Protein AF-A0A7W0V2D1-F1 (afdb_monomer_lite)

Structure (mmCIF, N/CA/C/O backbone):
data_AF-A0A7W0V2D1-F1
#
_entry.id   AF-A0A7W0V2D1-F1
#
loop_
_atom_site.group_PDB
_atom_site.id
_atom_site.type_symbol
_atom_site.label_atom_id
_atom_site.label_alt_id
_atom_site.label_comp_id
_atom_site.label_asym_id
_atom_site.label_entity_id
_atom_site.label_seq_id
_atom_site.pdbx_PDB_ins_code
_atom_site.Cartn_x
_atom_site.Cartn_y
_atom_site.Cartn_z
_atom_site.occupancy
_atom_site.B_iso_or_equiv
_atom_site.auth_seq_id
_atom_site.auth_comp_id
_atom_site.auth_asym_id
_atom_site.auth_atom_id
_atom_site.pdbx_PDB_model_num
ATOM 1 N N . MET A 1 1 ? 7.895 -2.015 14.463 1.00 85.75 1 MET A N 1
ATOM 2 C CA . MET A 1 1 ? 7.965 -1.150 13.275 1.00 85.75 1 MET A CA 1
ATOM 3 C C . MET A 1 1 ? 8.234 -2.005 12.049 1.00 85.75 1 MET A C 1
ATOM 5 O O . MET A 1 1 ? 8.998 -2.963 12.126 1.00 85.75 1 MET A O 1
ATOM 9 N N . LYS A 1 2 ? 7.554 -1.723 10.942 1.00 95.44 2 LYS A N 1
ATOM 10 C CA . LYS A 1 2 ? 7.791 -2.367 9.646 1.00 95.44 2 LYS A CA 1
ATOM 11 C C . LYS A 1 2 ? 7.934 -1.301 8.568 1.00 95.44 2 LYS A C 1
ATOM 13 O O . LYS A 1 2 ? 7.299 -0.250 8.634 1.00 95.44 2 LYS A O 1
ATOM 18 N N . THR A 1 3 ? 8.744 -1.592 7.563 1.00 98.19 3 THR A N 1
ATOM 19 C CA . THR A 1 3 ? 8.983 -0.705 6.426 1.00 98.19 3 THR A CA 1
ATOM 20 C C . THR A 1 3 ? 8.433 -1.346 5.168 1.00 98.19 3 THR A C 1
ATOM 22 O O . THR A 1 3 ? 8.716 -2.503 4.867 1.00 98.19 3 THR A O 1
ATOM 25 N N . TYR A 1 4 ? 7.652 -0.589 4.413 1.00 98.50 4 TYR A N 1
ATOM 26 C CA . TYR A 1 4 ? 7.252 -0.954 3.067 1.00 98.50 4 TYR A CA 1
ATOM 27 C C . TYR A 1 4 ? 8.291 -0.439 2.085 1.00 98.50 4 TYR A C 1
ATOM 29 O O . TYR A 1 4 ? 8.619 0.750 2.094 1.00 98.50 4 TYR A O 1
ATOM 37 N N . VAL A 1 5 ? 8.767 -1.324 1.219 1.00 98.44 5 VAL A N 1
ATOM 38 C CA . VAL A 1 5 ? 9.749 -1.000 0.185 1.00 98.44 5 VAL A CA 1
ATOM 39 C C . VAL A 1 5 ? 9.146 -1.314 -1.165 1.00 98.44 5 VAL A C 1
ATOM 41 O O . VAL A 1 5 ? 8.729 -2.448 -1.408 1.00 98.44 5 VAL A O 1
ATOM 44 N N . GLY A 1 6 ? 9.095 -0.319 -2.046 1.00 98.31 6 GLY A N 1
ATOM 45 C CA . GLY A 1 6 ? 8.638 -0.491 -3.416 1.00 98.31 6 GLY A CA 1
ATOM 46 C C . GLY A 1 6 ? 9.731 -0.173 -4.417 1.00 98.31 6 GLY A C 1
ATOM 47 O O . GLY A 1 6 ? 10.396 0.854 -4.312 1.00 98.31 6 GLY A O 1
ATOM 48 N N . LYS A 1 7 ? 9.890 -1.044 -5.415 1.00 98.06 7 LYS A N 1
ATOM 49 C CA . LYS A 1 7 ? 10.855 -0.870 -6.501 1.00 98.06 7 LYS A CA 1
ATOM 50 C C . LYS A 1 7 ? 10.264 -1.299 -7.839 1.00 98.06 7 LYS A C 1
ATOM 52 O O . LYS A 1 7 ? 9.631 -2.352 -7.936 1.00 98.06 7 LYS A O 1
ATOM 57 N N . ILE A 1 8 ? 10.503 -0.489 -8.867 1.00 96.88 8 ILE A N 1
ATOM 58 C CA . ILE A 1 8 ? 10.353 -0.897 -10.265 1.00 96.88 8 ILE A CA 1
ATOM 59 C C . ILE A 1 8 ? 11.661 -1.580 -10.676 1.00 96.88 8 ILE A C 1
ATOM 61 O O . ILE A 1 8 ? 12.722 -0.956 -10.683 1.00 96.88 8 ILE A O 1
ATOM 65 N N . CYS A 1 9 ? 11.602 -2.881 -10.936 1.00 93.69 9 CYS A N 1
ATOM 66 C CA . CYS A 1 9 ? 12.750 -3.683 -11.348 1.00 93.69 9 CYS A CA 1
ATOM 67 C C . CYS A 1 9 ? 13.154 -3.390 -12.806 1.00 93.69 9 CYS A C 1
ATOM 69 O O . CYS A 1 9 ? 12.395 -2.795 -13.568 1.00 93.69 9 CYS A O 1
ATOM 71 N N . GLU A 1 10 ? 14.354 -3.822 -13.209 1.00 91.88 10 GLU A N 1
ATOM 72 C CA . GLU A 1 10 ? 14.866 -3.630 -14.581 1.00 91.88 10 GLU A CA 1
ATOM 73 C C . GLU A 1 10 ? 13.990 -4.305 -15.650 1.00 91.88 10 GLU A C 1
ATOM 75 O O . GLU A 1 10 ? 13.919 -3.839 -16.783 1.00 91.88 10 GLU A O 1
ATOM 80 N N . ASP A 1 11 ? 13.278 -5.370 -15.271 1.00 93.06 11 ASP A N 1
ATOM 81 C CA . ASP A 1 11 ? 12.277 -6.064 -16.091 1.00 93.06 11 ASP A CA 1
ATOM 82 C C . ASP A 1 11 ? 10.940 -5.296 -16.206 1.00 93.06 11 ASP A C 1
ATOM 84 O O . ASP A 1 11 ? 10.001 -5.773 -16.843 1.00 93.06 11 ASP A O 1
ATOM 88 N N . GLY A 1 12 ? 10.835 -4.114 -15.587 1.00 91.38 12 GLY A N 1
ATOM 89 C CA . GLY A 1 12 ? 9.620 -3.303 -15.516 1.00 91.38 12 GLY A CA 1
ATOM 90 C C . GLY A 1 12 ? 8.605 -3.781 -14.473 1.00 91.38 12 GLY A C 1
ATOM 91 O O . GLY A 1 12 ? 7.530 -3.190 -14.358 1.00 91.38 12 GLY A O 1
ATOM 92 N N . ALA A 1 13 ? 8.909 -4.830 -13.702 1.00 93.88 13 ALA A N 1
ATOM 93 C CA . ALA A 1 13 ? 7.997 -5.352 -12.696 1.00 93.88 13 ALA A CA 1
ATOM 94 C C . ALA A 1 13 ? 7.962 -4.461 -11.448 1.00 93.88 13 ALA A C 1
ATOM 96 O O . ALA A 1 13 ? 8.991 -4.093 -10.881 1.00 93.88 13 ALA A O 1
ATOM 97 N N . TYR A 1 14 ? 6.753 -4.182 -10.970 1.00 97.44 14 TYR A N 1
ATOM 98 C CA . TYR A 1 14 ? 6.518 -3.497 -9.705 1.00 97.44 14 TYR A CA 1
ATOM 99 C C . TYR A 1 14 ? 6.556 -4.509 -8.560 1.00 97.44 14 TYR A C 1
ATOM 101 O O . TYR A 1 14 ? 5.731 -5.425 -8.508 1.00 97.44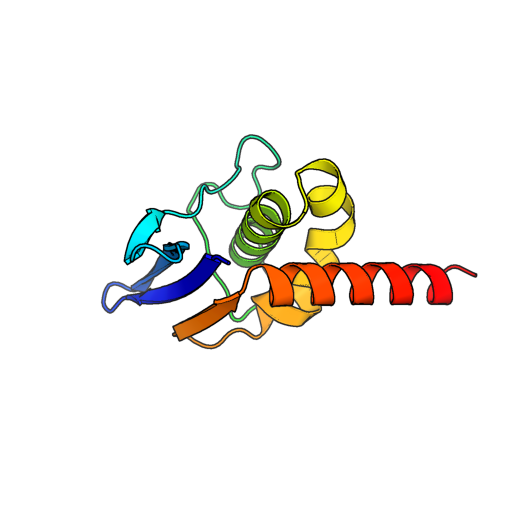 14 TYR A O 1
ATOM 109 N N . ARG A 1 15 ? 7.489 -4.343 -7.620 1.00 97.56 15 ARG A N 1
ATOM 110 C CA . ARG A 1 15 ? 7.601 -5.200 -6.433 1.00 97.56 15 ARG A CA 1
ATOM 111 C C . ARG A 1 15 ? 7.453 -4.374 -5.172 1.00 97.56 15 ARG A C 1
ATOM 113 O O . ARG A 1 15 ? 8.045 -3.304 -5.072 1.00 97.56 15 ARG A O 1
ATOM 120 N N . VAL A 1 16 ? 6.669 -4.891 -4.229 1.00 98.38 16 VAL A N 1
ATOM 121 C CA . VAL A 1 16 ? 6.492 -4.287 -2.908 1.00 98.38 16 VAL A CA 1
ATOM 122 C C . VAL A 1 16 ? 6.679 -5.356 -1.847 1.00 98.38 16 VAL A C 1
ATOM 124 O O . VAL A 1 16 ? 6.029 -6.404 -1.891 1.00 98.38 16 VAL A O 1
ATOM 127 N N . VAL A 1 17 ? 7.575 -5.087 -0.907 1.00 98.44 17 VAL A N 1
ATOM 128 C CA . VAL A 1 17 ? 7.876 -5.966 0.221 1.00 98.44 17 VAL A CA 1
ATOM 129 C C . VAL A 1 17 ? 7.685 -5.230 1.539 1.00 98.44 17 VAL A C 1
ATOM 131 O O . VAL A 1 17 ? 7.687 -4.001 1.591 1.00 98.44 17 VAL A O 1
ATOM 134 N N . ILE A 1 18 ? 7.496 -6.012 2.590 1.00 98.44 18 ILE A N 1
ATOM 135 C CA . ILE A 1 18 ? 7.472 -5.592 3.981 1.00 98.44 18 ILE A CA 1
ATOM 136 C C . ILE A 1 18 ? 8.762 -6.107 4.609 1.00 98.44 18 ILE A C 1
ATOM 138 O O . ILE A 1 18 ? 9.020 -7.314 4.577 1.00 98.44 18 ILE A O 1
ATOM 142 N N . GLU A 1 19 ? 9.537 -5.197 5.180 1.00 97.94 19 GLU A N 1
ATOM 143 C CA . GLU A 1 19 ? 10.713 -5.488 5.992 1.00 97.94 19 GLU A CA 1
ATOM 144 C C . GLU A 1 19 ? 10.365 -5.258 7.466 1.00 97.94 19 GLU A C 1
ATOM 146 O O . GLU A 1 19 ? 9.904 -4.176 7.839 1.00 97.94 19 GLU A O 1
ATOM 151 N N . ASP A 1 20 ? 10.539 -6.278 8.307 1.00 95.12 20 ASP A N 1
ATOM 152 C CA . ASP A 1 20 ? 10.333 -6.157 9.753 1.00 95.12 20 ASP A CA 1
ATOM 153 C C . ASP A 1 20 ? 11.620 -5.753 10.500 1.00 95.12 20 ASP A C 1
ATOM 155 O O . ASP A 1 20 ? 12.727 -5.786 9.964 1.00 95.12 20 ASP A O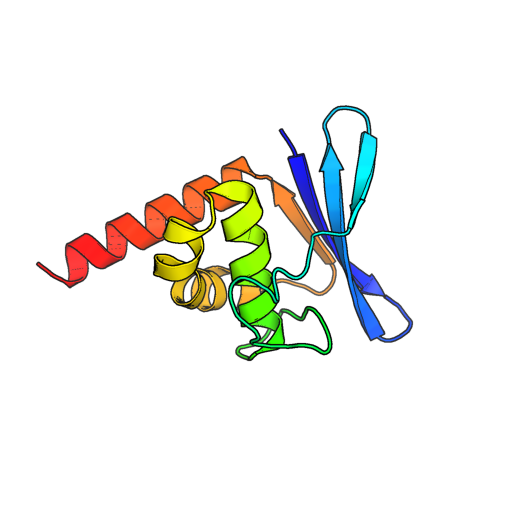 1
ATOM 159 N N . GLU A 1 21 ? 11.490 -5.403 11.783 1.00 91.06 21 GLU A N 1
ATOM 160 C CA . GLU A 1 21 ? 12.620 -5.066 12.671 1.00 91.06 21 GLU A CA 1
ATOM 161 C C . GLU A 1 21 ? 13.680 -6.168 12.818 1.00 91.06 21 GLU A C 1
ATOM 163 O O . GLU A 1 21 ? 14.788 -5.899 13.282 1.00 91.06 21 GLU A O 1
ATOM 168 N N . ARG A 1 22 ? 13.352 -7.415 12.472 1.00 92.19 22 ARG A N 1
ATOM 169 C CA . ARG A 1 22 ? 14.267 -8.561 12.544 1.00 92.19 22 ARG A CA 1
ATOM 170 C C . ARG A 1 22 ? 14.991 -8.796 11.216 1.00 92.19 22 ARG A C 1
ATOM 172 O O . ARG A 1 22 ? 15.803 -9.716 11.141 1.00 92.19 22 ARG A O 1
ATOM 179 N N . GLY A 1 23 ? 14.716 -7.981 10.196 1.00 90.75 23 GLY A N 1
ATOM 180 C CA . GLY A 1 23 ? 15.251 -8.126 8.846 1.00 90.75 23 GLY A CA 1
ATOM 181 C C . GLY A 1 23 ? 14.536 -9.187 8.009 1.00 90.75 23 GLY A C 1
ATOM 182 O O . GLY A 1 23 ? 15.045 -9.573 6.957 1.00 90.75 23 GLY A O 1
ATOM 183 N N . SER A 1 24 ? 13.376 -9.686 8.448 1.00 95.62 24 SER A N 1
ATOM 184 C CA . SER A 1 24 ? 12.566 -10.591 7.632 1.00 95.62 24 SER A CA 1
ATOM 185 C C . SER A 1 24 ? 11.897 -9.800 6.516 1.00 95.62 24 SER A C 1
ATOM 187 O O . SER A 1 24 ? 11.266 -8.773 6.766 1.00 95.62 24 SER A O 1
ATOM 189 N N . VAL A 1 25 ? 11.990 -10.316 5.291 1.00 97.62 25 VAL A N 1
ATOM 190 C CA . VAL A 1 25 ? 11.389 -9.704 4.103 1.00 97.62 25 VAL A CA 1
ATOM 191 C C . VAL A 1 25 ? 10.274 -10.600 3.583 1.00 97.62 25 VAL A C 1
ATOM 193 O O . VAL A 1 25 ? 10.475 -11.794 3.361 1.00 97.62 25 VAL A O 1
ATOM 196 N N . SER A 1 26 ? 9.093 -10.028 3.367 1.00 97.81 26 SER A N 1
ATOM 197 C CA . SER A 1 26 ? 7.939 -10.744 2.814 1.00 97.81 26 SER A CA 1
ATOM 198 C C . SER A 1 26 ? 7.192 -9.887 1.789 1.00 97.81 26 SER A C 1
ATOM 200 O O . SER A 1 26 ? 7.227 -8.663 1.881 1.00 97.81 26 SER A O 1
ATOM 202 N N . PRO A 1 27 ? 6.536 -10.475 0.775 1.00 98.00 27 PRO A N 1
ATOM 203 C CA . PRO A 1 27 ? 5.764 -9.696 -0.187 1.00 98.00 27 PRO A CA 1
ATOM 204 C C . PRO A 1 27 ? 4.529 -9.072 0.475 1.00 98.00 27 PRO A C 1
ATOM 206 O O . PRO A 1 27 ? 3.824 -9.745 1.226 1.00 98.00 27 PRO A O 1
ATOM 209 N N . LEU A 1 28 ? 4.220 -7.815 0.139 1.00 98.12 28 LEU A N 1
ATOM 210 C CA . LEU A 1 28 ? 2.955 -7.194 0.540 1.00 98.12 28 LEU A CA 1
ATOM 211 C C . LEU A 1 28 ? 1.791 -7.914 -0.174 1.00 98.12 28 LEU A C 1
ATOM 213 O O . LEU A 1 28 ? 1.768 -7.938 -1.411 1.00 98.12 28 LEU A O 1
ATOM 217 N N . PRO A 1 29 ? 0.808 -8.487 0.545 1.00 97.56 29 PRO A N 1
ATOM 218 C CA . PRO A 1 29 ? -0.327 -9.145 -0.094 1.00 97.56 29 PRO A CA 1
ATOM 219 C C . PRO A 1 29 ? -1.150 -8.160 -0.931 1.00 97.56 29 PRO A C 1
ATOM 221 O O . PRO A 1 29 ? -1.477 -7.071 -0.471 1.00 97.56 29 PRO A O 1
ATOM 224 N N . LEU A 1 30 ? -1.563 -8.560 -2.140 1.00 96.06 30 LEU A N 1
ATOM 225 C CA . LEU A 1 30 ? -2.349 -7.697 -3.038 1.00 96.06 30 LEU A CA 1
ATOM 226 C C . LEU A 1 30 ? -3.706 -7.275 -2.461 1.00 96.06 30 LEU A C 1
ATOM 228 O O . LEU A 1 30 ? -4.256 -6.265 -2.890 1.00 96.06 30 LEU A O 1
ATOM 232 N N . ARG A 1 31 ? -4.258 -8.055 -1.525 1.00 97.06 31 ARG A N 1
ATOM 233 C CA . ARG A 1 31 ? -5.602 -7.876 -0.955 1.00 97.06 31 ARG A CA 1
ATOM 234 C C . ARG A 1 31 ? -6.731 -7.827 -1.999 1.00 97.06 31 ARG A C 1
ATOM 236 O O . ARG A 1 31 ? -7.661 -7.025 -1.898 1.00 97.06 31 ARG A O 1
ATOM 243 N N . LEU A 1 32 ? -6.660 -8.696 -3.017 1.00 95.88 32 LEU A N 1
ATOM 244 C CA . LEU A 1 32 ? -7.727 -8.849 -4.024 1.00 95.88 32 LEU A CA 1
ATOM 245 C C . LEU A 1 32 ? -9.051 -9.343 -3.414 1.00 95.88 32 LEU A C 1
ATOM 247 O O . LEU A 1 32 ? -10.106 -9.114 -4.002 1.00 95.88 32 LEU A O 1
ATOM 251 N N . ASP A 1 33 ? -8.990 -9.979 -2.242 1.00 96.31 33 ASP A N 1
ATOM 252 C CA . ASP A 1 33 ? -10.134 -10.369 -1.414 1.00 96.31 33 ASP A CA 1
ATOM 253 C C . ASP A 1 33 ? -10.914 -9.162 -0.864 1.00 96.31 33 ASP A C 1
ATOM 255 O O . ASP A 1 33 ? -12.132 -9.243 -0.729 1.00 96.31 33 ASP A O 1
ATOM 259 N N . LEU A 1 34 ? -10.243 -8.030 -0.604 1.00 94.56 34 LEU A N 1
ATOM 260 C CA . LEU A 1 34 ? -10.902 -6.798 -0.152 1.00 94.56 34 LEU A CA 1
ATOM 261 C C . LEU A 1 34 ? -11.518 -6.021 -1.303 1.00 94.56 34 LEU A C 1
ATOM 263 O O . LEU A 1 34 ? -12.662 -5.575 -1.240 1.00 94.56 34 LEU A O 1
ATOM 267 N N . ALA A 1 35 ? -10.730 -5.809 -2.353 1.00 92.94 35 ALA A N 1
ATOM 268 C CA . ALA A 1 35 ? -11.221 -5.239 -3.588 1.00 92.94 35 ALA A CA 1
ATOM 269 C C . ALA A 1 35 ? -10.306 -5.627 -4.741 1.00 92.94 35 ALA A C 1
ATOM 271 O O . ALA A 1 35 ? -9.094 -5.408 -4.705 1.00 92.94 35 ALA A O 1
ATOM 272 N N . ASN A 1 36 ? -10.918 -6.113 -5.814 1.00 93.69 36 ASN A N 1
ATOM 273 C CA . ASN A 1 36 ? -10.226 -6.389 -7.058 1.00 93.69 36 ASN A CA 1
ATOM 274 C C . ASN A 1 36 ? -10.179 -5.115 -7.915 1.00 93.69 36 ASN A C 1
ATOM 276 O O . ASN A 1 36 ? -11.128 -4.805 -8.637 1.00 93.69 36 ASN A O 1
ATOM 280 N N . LYS A 1 37 ? -9.107 -4.325 -7.775 1.00 92.38 37 LYS A N 1
ATOM 281 C CA . LYS A 1 37 ? -8.845 -3.146 -8.620 1.00 92.38 37 LYS A CA 1
ATOM 282 C C . LYS A 1 37 ? -7.874 -3.478 -9.742 1.00 92.38 37 LYS A C 1
ATOM 284 O O . LYS A 1 37 ? -8.075 -3.026 -10.864 1.00 92.38 37 LYS A O 1
ATOM 289 N N . SER A 1 38 ? -6.831 -4.242 -9.429 1.00 90.69 38 SER A N 1
ATOM 290 C CA . SER A 1 38 ? -5.767 -4.606 -10.363 1.00 90.69 38 SER A CA 1
ATOM 291 C C . SER A 1 38 ? -5.304 -6.042 -10.100 1.00 90.69 38 SER A C 1
ATOM 293 O O . SER A 1 38 ? -4.389 -6.254 -9.300 1.00 90.69 38 SER A O 1
ATOM 295 N N . PRO A 1 39 ? -5.901 -7.047 -10.765 1.00 88.88 39 PRO A N 1
ATOM 296 C CA . PRO A 1 39 ? -5.476 -8.439 -10.611 1.00 88.88 39 PRO A CA 1
ATOM 297 C C . PRO A 1 39 ? -4.075 -8.682 -11.195 1.00 88.88 39 PRO A C 1
ATOM 299 O O . PRO A 1 39 ? -3.437 -9.676 -10.871 1.00 88.88 39 PRO A O 1
ATOM 302 N N . THR A 1 40 ? -3.579 -7.760 -12.026 1.00 90.75 40 THR A N 1
ATOM 303 C CA . THR A 1 40 ? -2.245 -7.796 -12.636 1.00 90.75 40 THR A CA 1
ATOM 304 C C . THR A 1 40 ? -1.132 -7.298 -11.711 1.00 90.75 40 THR A C 1
ATOM 306 O O . THR A 1 40 ? 0.030 -7.359 -12.096 1.00 90.75 40 THR A O 1
ATOM 309 N N . GLY A 1 41 ? -1.457 -6.804 -10.511 1.00 93.06 41 GLY A N 1
ATOM 310 C CA . GLY A 1 41 ? -0.468 -6.399 -9.511 1.00 93.06 41 GLY A CA 1
ATOM 311 C C . GLY A 1 41 ? -0.495 -4.914 -9.148 1.00 93.06 41 GLY A C 1
ATOM 312 O O . GLY A 1 41 ? -1.414 -4.167 -9.504 1.00 93.06 41 GLY A O 1
ATOM 313 N N . PHE A 1 42 ? 0.533 -4.497 -8.409 1.00 97.62 42 PHE A N 1
ATOM 314 C CA . PHE A 1 42 ? 0.737 -3.117 -7.976 1.00 97.62 42 PHE A CA 1
ATOM 315 C C . PHE A 1 42 ? 1.282 -2.224 -9.097 1.00 97.62 42 PHE A C 1
ATOM 317 O O . PHE A 1 42 ? 1.933 -2.683 -10.032 1.00 97.62 42 PHE A O 1
ATOM 324 N N . SER A 1 43 ? 1.048 -0.919 -8.974 1.00 98.00 43 SER A N 1
ATOM 325 C CA . SER A 1 43 ? 1.814 0.126 -9.670 1.00 98.00 43 SER A CA 1
ATOM 326 C C . SER A 1 43 ? 1.763 1.419 -8.852 1.00 98.00 43 SER A C 1
ATOM 328 O O . SER A 1 43 ? 0.999 1.499 -7.893 1.00 98.00 43 SER A O 1
ATOM 330 N N . TRP A 1 44 ? 2.544 2.434 -9.214 1.00 98.38 44 TRP A N 1
ATOM 331 C CA . TRP A 1 44 ? 2.550 3.753 -8.563 1.00 98.38 44 TRP A CA 1
ATOM 332 C C . TRP A 1 44 ? 3.125 4.825 -9.498 1.00 98.38 44 TRP A C 1
ATOM 334 O O . TRP A 1 44 ? 3.514 4.513 -10.623 1.00 98.38 44 TRP A O 1
ATOM 344 N N . GLY A 1 45 ? 3.130 6.086 -9.054 1.00 97.81 45 GLY A N 1
ATOM 345 C CA . GLY A 1 45 ? 3.637 7.223 -9.839 1.00 97.81 45 GLY A CA 1
ATOM 346 C C . GLY A 1 45 ? 2.644 7.790 -10.863 1.00 97.81 45 GLY A C 1
ATOM 347 O O . GLY A 1 45 ? 3.006 8.627 -11.684 1.00 97.81 45 GLY A O 1
ATOM 348 N N . TYR A 1 46 ? 1.388 7.333 -10.834 1.00 96.69 46 TYR A N 1
ATOM 349 C CA . TYR A 1 46 ? 0.286 7.894 -11.615 1.00 96.69 46 TYR A CA 1
ATOM 350 C C . TYR A 1 46 ? -1.067 7.600 -10.949 1.00 96.69 46 TYR A C 1
ATOM 352 O O . TYR A 1 46 ? -1.161 6.861 -9.968 1.00 96.69 46 TYR A O 1
ATOM 360 N N . SER A 1 47 ? -2.151 8.154 -11.496 1.00 93.38 47 SER A N 1
ATOM 361 C CA . SER A 1 47 ? -3.515 7.825 -11.067 1.00 93.38 47 SER A CA 1
ATOM 362 C C . SER A 1 47 ? -4.091 6.670 -11.888 1.00 93.38 47 SER A C 1
ATOM 364 O O . SER A 1 47 ? -4.352 6.827 -13.075 1.00 93.38 47 SER A O 1
ATOM 366 N N . GLY A 1 48 ? -4.343 5.519 -11.257 1.00 94.88 48 GLY A N 1
ATOM 367 C CA . GLY A 1 48 ? -4.943 4.361 -11.928 1.00 94.88 48 GLY A CA 1
ATOM 368 C C . GLY A 1 48 ? -5.317 3.219 -10.985 1.00 94.88 48 GLY A C 1
ATOM 369 O O . GLY A 1 48 ? -5.343 3.390 -9.763 1.00 94.88 48 GLY A O 1
ATOM 370 N N . SER A 1 49 ? -5.595 2.048 -11.561 1.00 96.62 49 SER A N 1
ATOM 371 C CA . SER A 1 49 ? -6.037 0.858 -10.823 1.00 96.62 49 SER A CA 1
ATOM 372 C C . SER A 1 49 ? -4.918 0.157 -10.046 1.00 96.62 49 SER A C 1
ATOM 374 O O . SER A 1 49 ? -5.135 -0.201 -8.892 1.00 96.62 49 SER A O 1
ATOM 376 N N . GLY A 1 50 ? -3.717 0.016 -10.619 1.00 97.25 50 GLY A N 1
ATOM 377 C CA . GLY A 1 50 ? -2.537 -0.508 -9.909 1.00 97.25 50 GLY A CA 1
ATOM 378 C C . GLY A 1 50 ? -2.170 0.320 -8.665 1.00 97.25 50 GLY A C 1
ATOM 379 O O . GLY A 1 50 ? -2.058 -0.248 -7.578 1.00 97.25 50 GLY A O 1
ATOM 380 N N . PRO A 1 51 ? -2.100 1.664 -8.774 1.00 98.38 51 PRO A N 1
ATOM 381 C CA . PRO A 1 51 ? -1.945 2.567 -7.630 1.00 98.38 51 PRO A CA 1
ATOM 382 C C . PRO A 1 51 ? -3.072 2.449 -6.600 1.00 98.38 51 PRO A C 1
ATOM 384 O O . PRO A 1 51 ? -2.827 2.539 -5.399 1.00 98.38 51 PRO A O 1
ATOM 387 N N . ALA A 1 52 ? -4.312 2.213 -7.040 1.00 98.12 52 ALA A N 1
ATOM 388 C CA . ALA A 1 52 ? -5.429 1.984 -6.125 1.00 98.12 52 ALA A CA 1
ATOM 389 C C . ALA A 1 52 ? -5.286 0.667 -5.348 1.00 98.12 52 ALA A C 1
ATOM 391 O O . ALA A 1 52 ? -5.584 0.639 -4.156 1.00 98.12 52 ALA A O 1
ATOM 392 N N . GLN A 1 53 ? -4.810 -0.399 -6.002 1.00 98.44 53 GLN A N 1
ATOM 393 C CA . GLN A 1 53 ? -4.544 -1.680 -5.347 1.00 98.44 53 GLN A CA 1
ATOM 394 C C . GLN A 1 53 ? -3.421 -1.551 -4.314 1.00 98.44 53 GLN A C 1
ATOM 396 O O . GLN A 1 53 ? -3.559 -2.054 -3.202 1.00 98.44 53 GLN A O 1
ATOM 401 N N . LEU A 1 54 ? -2.344 -0.832 -4.648 1.00 98.62 54 LEU A N 1
ATOM 402 C CA . LEU A 1 54 ? -1.243 -0.591 -3.716 1.00 98.62 54 LEU A CA 1
ATOM 403 C C . LEU A 1 54 ? -1.694 0.233 -2.503 1.00 98.62 54 LEU A C 1
ATOM 405 O O . LEU A 1 54 ? -1.408 -0.146 -1.371 1.00 98.62 54 LEU A O 1
ATOM 409 N N . ALA A 1 55 ? -2.447 1.316 -2.722 1.00 98.56 55 ALA A N 1
ATOM 410 C CA . ALA A 1 55 ? -2.995 2.118 -1.630 1.00 98.56 55 ALA A CA 1
ATOM 411 C C . ALA A 1 55 ? -3.853 1.273 -0.675 1.00 98.56 55 ALA A C 1
ATOM 413 O O . ALA A 1 55 ? -3.693 1.365 0.539 1.00 98.56 55 ALA A O 1
ATOM 414 N N . LEU A 1 56 ? -4.733 0.428 -1.223 1.00 98.56 56 LEU A N 1
ATOM 415 C CA . LEU A 1 56 ? -5.585 -0.450 -0.425 1.00 98.56 56 LEU A CA 1
ATOM 416 C C . LEU A 1 56 ? -4.765 -1.463 0.381 1.00 98.56 56 LEU A C 1
ATOM 418 O O . LEU A 1 56 ? -5.031 -1.633 1.565 1.00 98.56 56 LEU A O 1
ATOM 422 N N . ALA A 1 57 ? -3.773 -2.108 -0.237 1.00 98.50 57 ALA A N 1
ATOM 423 C CA . ALA A 1 57 ? -2.937 -3.105 0.426 1.00 98.50 57 ALA A CA 1
ATOM 424 C C . ALA A 1 57 ? -2.099 -2.505 1.567 1.00 98.50 57 ALA A C 1
ATOM 426 O O . ALA A 1 57 ? -2.101 -3.056 2.666 1.00 98.50 57 ALA A O 1
ATOM 427 N N . LEU A 1 58 ? -1.455 -1.351 1.339 1.00 98.62 58 LEU A N 1
ATOM 428 C CA . LEU A 1 58 ? -0.686 -0.638 2.368 1.00 98.62 58 LEU A CA 1
ATOM 429 C C . LEU A 1 58 ? -1.561 -0.271 3.569 1.00 98.62 58 LEU A C 1
ATOM 431 O O . LEU A 1 58 ? -1.188 -0.502 4.716 1.00 98.62 58 LEU A O 1
ATOM 435 N N . LEU A 1 59 ? -2.745 0.287 3.312 1.00 98.62 59 LEU A N 1
ATOM 436 C CA . LEU A 1 59 ? -3.658 0.686 4.379 1.00 98.62 59 LEU A CA 1
ATOM 437 C C . LEU A 1 59 ? -4.256 -0.521 5.100 1.00 98.62 59 LEU A C 1
ATOM 439 O O . LEU A 1 59 ? -4.351 -0.506 6.322 1.00 98.62 59 LEU A O 1
ATOM 443 N N . ALA A 1 60 ? -4.629 -1.578 4.379 1.00 98.50 60 ALA A N 1
ATOM 444 C CA . ALA A 1 60 ? -5.182 -2.779 4.997 1.00 98.50 60 ALA A CA 1
ATOM 445 C C . ALA A 1 60 ? -4.177 -3.419 5.963 1.00 98.50 60 ALA A C 1
ATOM 447 O O . ALA A 1 60 ? -4.567 -3.864 7.039 1.00 98.50 60 ALA A O 1
ATOM 448 N N . ASP A 1 61 ? -2.892 -3.411 5.603 1.00 98.31 61 ASP A N 1
ATOM 449 C CA . ASP A 1 61 ? -1.812 -3.919 6.445 1.00 98.31 61 ASP A CA 1
ATOM 450 C C . ASP A 1 61 ? -1.443 -2.969 7.608 1.00 98.31 61 ASP A C 1
ATOM 452 O O . ASP A 1 61 ? -1.016 -3.418 8.674 1.00 98.31 61 ASP A O 1
ATOM 456 N N . ALA A 1 62 ? -1.618 -1.653 7.441 1.00 97.88 62 ALA A N 1
ATOM 457 C CA . ALA A 1 62 ? -1.245 -0.654 8.448 1.00 97.88 62 ALA A CA 1
ATOM 458 C C . ALA A 1 62 ? -2.352 -0.329 9.470 1.00 97.88 62 ALA A C 1
ATOM 460 O O . ALA A 1 62 ? -2.058 -0.149 10.652 1.00 97.88 62 ALA A O 1
ATOM 461 N N . ILE A 1 63 ? -3.604 -0.204 9.020 1.00 97.56 63 ILE A N 1
ATOM 462 C CA . ILE A 1 63 ? -4.747 0.302 9.809 1.00 97.56 63 ILE A CA 1
ATOM 463 C C . ILE A 1 63 ? -5.984 -0.606 9.748 1.00 97.56 63 ILE A C 1
ATOM 465 O O . ILE A 1 63 ? -7.021 -0.282 10.323 1.00 97.56 63 ILE A O 1
ATOM 469 N N . GLY A 1 64 ? -5.887 -1.750 9.071 1.00 97.88 64 GLY A N 1
ATOM 470 C CA . GLY A 1 64 ? -6.982 -2.701 8.940 1.00 97.88 64 GLY A CA 1
ATOM 471 C C . GLY A 1 64 ? -7.929 -2.412 7.773 1.00 97.88 64 GLY A C 1
ATOM 472 O O . GLY A 1 64 ? -7.968 -1.337 7.177 1.00 97.88 64 GLY A O 1
ATOM 473 N N . GLU A 1 65 ? -8.713 -3.429 7.435 1.00 98.00 65 GLU A N 1
ATOM 474 C CA . GLU A 1 65 ? -9.459 -3.537 6.174 1.00 98.00 65 GLU A CA 1
ATOM 475 C C . GLU A 1 65 ? -10.564 -2.493 6.034 1.00 98.00 65 GLU A C 1
ATOM 477 O O . GLU A 1 65 ? -10.707 -1.854 4.991 1.00 98.00 65 GLU A O 1
ATOM 482 N N . LYS A 1 66 ? -11.338 -2.307 7.108 1.00 97.12 6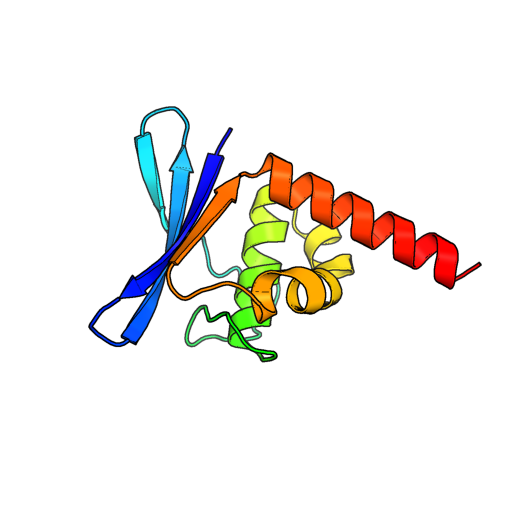6 LYS A N 1
ATOM 483 C CA . LYS A 1 66 ? -12.465 -1.376 7.128 1.00 97.12 66 LYS A CA 1
ATOM 484 C C . LYS A 1 66 ? -11.991 0.052 6.874 1.00 97.12 66 LYS A C 1
ATOM 486 O O . LYS A 1 66 ? -12.514 0.725 5.993 1.00 97.12 66 LYS A O 1
ATOM 491 N N . GLU A 1 67 ? -10.974 0.493 7.611 1.00 96.38 67 GLU A N 1
ATOM 492 C CA . GLU A 1 67 ? -10.444 1.847 7.461 1.00 96.38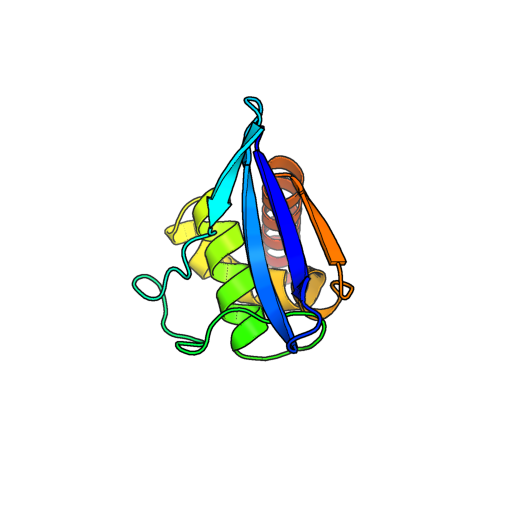 67 GLU A CA 1
ATOM 493 C C . GLU A 1 67 ? -9.751 2.042 6.111 1.00 96.38 67 GLU A C 1
ATOM 495 O O . GLU A 1 67 ? -9.872 3.104 5.499 1.00 96.38 67 GLU A O 1
ATOM 500 N N . ALA A 1 68 ? -9.081 1.006 5.602 1.00 97.75 68 ALA A N 1
ATOM 501 C CA . ALA A 1 68 ? -8.474 1.041 4.281 1.00 97.75 68 ALA A CA 1
ATOM 502 C C . ALA A 1 68 ? -9.509 1.327 3.183 1.00 97.75 68 ALA A C 1
ATOM 504 O O . ALA A 1 68 ? -9.292 2.209 2.351 1.00 97.75 68 ALA A O 1
ATOM 505 N N . LEU A 1 69 ? -10.660 0.647 3.207 1.00 97.19 69 LEU A N 1
ATOM 506 C CA . LEU A 1 69 ? -11.738 0.853 2.233 1.00 97.19 69 LEU A CA 1
ATOM 507 C C . LEU A 1 69 ? -12.313 2.277 2.261 1.00 97.19 69 LEU A C 1
ATOM 509 O O . LEU A 1 69 ? -12.737 2.780 1.219 1.00 97.19 69 LEU A O 1
ATOM 513 N N . GLU A 1 70 ? -12.292 2.941 3.416 1.00 96.31 70 GLU A N 1
ATOM 514 C CA . GLU A 1 70 ? -12.805 4.304 3.582 1.00 96.31 70 GLU A CA 1
ATOM 515 C C . GLU A 1 70 ? -11.878 5.375 2.974 1.00 96.31 70 GLU A C 1
ATOM 517 O O . GLU A 1 70 ? -12.370 6.386 2.457 1.00 96.31 70 GLU A O 1
ATOM 522 N N . VAL A 1 71 ? -10.551 5.169 3.018 1.00 97.19 71 VAL A N 1
ATOM 523 C CA . VAL A 1 71 ? -9.553 6.224 2.732 1.00 97.19 71 VAL A CA 1
ATOM 524 C C . VAL A 1 71 ? -8.607 5.929 1.558 1.00 97.19 71 VAL A C 1
ATOM 526 O O . VAL A 1 71 ? -7.927 6.841 1.082 1.00 97.19 71 VAL A O 1
ATOM 529 N N . TYR A 1 72 ? -8.567 4.703 1.014 1.00 97.62 72 TYR A N 1
ATOM 530 C CA . TYR A 1 72 ? -7.565 4.331 -0.004 1.00 97.62 72 TYR A CA 1
ATOM 531 C C . TYR A 1 72 ? -7.578 5.195 -1.266 1.00 97.62 72 TYR A C 1
ATOM 533 O O . TYR A 1 72 ? -6.534 5.373 -1.888 1.00 97.62 72 TYR A O 1
ATOM 541 N N . GLN A 1 73 ? -8.726 5.749 -1.665 1.00 97.12 73 GLN A N 1
ATOM 542 C CA . GLN A 1 73 ? -8.787 6.612 -2.847 1.00 97.12 73 GLN A CA 1
ATOM 543 C C . GLN A 1 73 ? -8.062 7.939 -2.622 1.00 97.12 73 GLN A C 1
ATOM 545 O O . GLN A 1 73 ? -7.339 8.392 -3.510 1.00 97.12 73 GLN A O 1
ATOM 550 N N . ASP A 1 74 ? -8.216 8.537 -1.445 1.00 97.31 74 ASP A N 1
ATOM 551 C CA . ASP A 1 74 ? -7.561 9.799 -1.105 1.00 97.31 74 ASP A CA 1
ATOM 552 C C . ASP A 1 74 ? -6.074 9.565 -0.849 1.00 97.31 74 ASP A C 1
ATOM 554 O O . ASP A 1 74 ? -5.231 10.280 -1.389 1.00 97.31 74 ASP A O 1
ATOM 558 N N . PHE A 1 75 ? -5.749 8.477 -0.146 1.00 98.12 75 PHE A N 1
ATOM 559 C CA . PHE A 1 75 ? -4.371 8.047 0.075 1.00 98.12 75 PHE A CA 1
ATOM 560 C C . PHE A 1 75 ? -3.638 7.773 -1.240 1.00 98.12 75 PHE A C 1
ATOM 562 O O . PHE A 1 75 ? -2.504 8.211 -1.433 1.00 98.12 75 PHE A O 1
ATOM 569 N N . LYS A 1 76 ? -4.303 7.117 -2.198 1.00 98.12 76 LYS A N 1
ATOM 570 C CA . LYS A 1 76 ? -3.762 6.915 -3.543 1.00 98.12 76 LYS A CA 1
ATOM 571 C C . LYS A 1 76 ? -3.404 8.243 -4.199 1.00 98.12 76 LYS A C 1
ATOM 573 O O . LYS A 1 76 ? -2.302 8.365 -4.717 1.00 98.12 76 LYS A O 1
ATOM 578 N N . ARG A 1 77 ? -4.325 9.214 -4.212 1.00 97.38 77 ARG A N 1
ATOM 579 C CA . ARG A 1 77 ? -4.100 10.507 -4.882 1.00 97.38 77 ARG A CA 1
ATOM 580 C C . ARG A 1 77 ? -2.976 11.301 -4.219 1.00 97.38 77 ARG A C 1
ATOM 582 O O . ARG A 1 77 ? -2.144 11.850 -4.927 1.00 97.38 77 ARG A O 1
ATOM 589 N N . ALA A 1 78 ? -2.958 11.345 -2.888 1.00 96.88 78 ALA A N 1
ATOM 590 C CA . ALA A 1 78 ? -2.021 12.166 -2.130 1.00 96.88 78 ALA A CA 1
ATOM 591 C C . ALA A 1 78 ? -0.608 11.569 -2.044 1.00 96.88 78 ALA A C 1
ATOM 593 O O . ALA A 1 78 ? 0.358 12.316 -1.930 1.00 96.88 78 ALA A O 1
ATOM 594 N N . PHE A 1 79 ? -0.486 10.238 -2.070 1.00 97.88 79 PHE A N 1
ATOM 595 C CA . PHE A 1 79 ? 0.778 9.554 -1.802 1.00 97.88 79 PHE A CA 1
ATOM 596 C C . PHE A 1 79 ? 1.184 8.608 -2.934 1.00 97.88 79 PHE A C 1
ATOM 598 O O . PHE A 1 79 ? 2.184 8.843 -3.603 1.00 97.88 79 PHE A O 1
ATOM 605 N N . VAL A 1 80 ? 0.392 7.568 -3.217 1.00 98.50 80 VAL A N 1
ATOM 606 C CA . VAL A 1 80 ? 0.805 6.497 -4.151 1.00 98.50 80 VAL A CA 1
ATOM 607 C C . VAL A 1 80 ? 0.973 6.992 -5.594 1.00 98.50 80 VAL A C 1
ATOM 609 O O . VAL A 1 80 ? 1.857 6.539 -6.320 1.00 98.50 80 VAL A O 1
ATOM 612 N N . ALA A 1 81 ? 0.151 7.947 -6.024 1.00 98.19 81 ALA A N 1
ATOM 613 C CA . ALA A 1 81 ? 0.189 8.495 -7.375 1.00 98.19 81 ALA A CA 1
ATOM 614 C C . ALA A 1 81 ? 1.426 9.360 -7.660 1.00 98.19 81 ALA A C 1
ATOM 616 O O . ALA A 1 81 ? 1.670 9.674 -8.819 1.00 98.19 81 ALA A O 1
ATOM 617 N N . VAL A 1 82 ? 2.198 9.733 -6.636 1.00 97.94 82 VAL A N 1
ATOM 618 C CA . VAL A 1 82 ? 3.391 10.585 -6.766 1.00 97.94 82 VAL A CA 1
ATOM 619 C C . VAL A 1 82 ? 4.669 9.898 -6.283 1.00 97.94 82 VAL A C 1
ATOM 621 O O . VAL A 1 82 ? 5.719 10.532 -6.217 1.00 97.94 82 VAL A O 1
ATOM 624 N N . LEU A 1 83 ? 4.600 8.604 -5.950 1.00 98.44 83 LEU A N 1
ATOM 625 C CA . LEU A 1 83 ? 5.779 7.849 -5.535 1.00 98.44 83 LEU A CA 1
ATOM 626 C C . LEU A 1 83 ? 6.805 7.754 -6.678 1.00 98.44 83 LEU A C 1
ATOM 628 O O . LEU A 1 83 ? 6.420 7.495 -7.824 1.00 98.44 83 LEU A O 1
ATOM 632 N N . PRO A 1 84 ? 8.105 7.907 -6.375 1.00 98.00 84 PRO A N 1
ATOM 633 C CA . PRO A 1 84 ? 9.182 7.677 -7.335 1.00 98.00 84 PRO A CA 1
ATOM 634 C C . PRO A 1 84 ? 9.325 6.187 -7.691 1.00 98.00 84 PRO A C 1
ATOM 636 O O . PRO A 1 84 ? 8.651 5.325 -7.133 1.00 98.00 84 PRO A O 1
ATOM 639 N N . ALA A 1 85 ? 10.227 5.859 -8.623 1.00 97.31 85 ALA A N 1
ATOM 640 C CA . ALA A 1 85 ? 10.469 4.474 -9.049 1.00 97.31 85 ALA A CA 1
ATOM 641 C C . ALA A 1 85 ? 10.914 3.545 -7.901 1.00 97.31 85 ALA A C 1
ATOM 643 O O . ALA A 1 85 ? 10.581 2.359 -7.910 1.00 97.31 85 ALA A O 1
ATOM 644 N N . GLU A 1 86 ? 11.621 4.088 -6.911 1.00 98.12 86 GLU A N 1
ATOM 645 C CA . GLU A 1 86 ? 12.038 3.388 -5.698 1.00 98.12 86 GLU A CA 1
ATOM 646 C C . GLU A 1 86 ? 11.692 4.228 -4.468 1.00 98.12 86 GLU A C 1
ATOM 648 O O . GLU A 1 86 ? 11.998 5.419 -4.430 1.00 98.12 86 GLU A O 1
ATOM 653 N N . TRP A 1 87 ? 11.032 3.625 -3.482 1.00 98.38 87 TRP A N 1
ATOM 654 C CA . TRP A 1 87 ? 10.536 4.317 -2.294 1.00 98.38 87 TRP A CA 1
ATOM 655 C C . TRP A 1 87 ? 10.522 3.409 -1.064 1.00 98.38 87 TRP A C 1
ATOM 657 O O . TRP A 1 87 ? 10.450 2.185 -1.166 1.00 98.38 87 TRP A O 1
ATOM 667 N N . TYR A 1 88 ? 10.534 4.054 0.102 1.00 97.94 88 TYR A N 1
ATOM 668 C CA . TYR A 1 88 ? 10.501 3.439 1.424 1.00 97.94 88 TYR A CA 1
ATOM 669 C C . TYR A 1 88 ? 9.524 4.238 2.289 1.00 97.94 88 TYR A C 1
ATOM 671 O O . TYR A 1 88 ? 9.537 5.468 2.243 1.00 97.94 88 TYR A O 1
ATOM 679 N N . THR A 1 89 ? 8.664 3.577 3.057 1.00 98.25 89 THR A N 1
ATOM 680 C CA . THR A 1 89 ? 7.777 4.256 4.018 1.00 98.25 89 THR A CA 1
ATOM 681 C C . THR A 1 89 ? 7.466 3.322 5.181 1.00 98.25 89 THR A C 1
ATOM 683 O O . THR A 1 89 ? 7.284 2.123 4.967 1.00 98.25 89 THR A O 1
ATOM 686 N N . SER A 1 90 ? 7.442 3.831 6.413 1.00 98.00 90 SER A N 1
ATOM 687 C CA . SER A 1 90 ? 7.138 3.002 7.585 1.00 98.00 90 SER A CA 1
ATOM 688 C C . SER A 1 90 ? 5.634 2.815 7.775 1.00 98.00 90 SER A C 1
ATOM 690 O O . SER A 1 90 ? 4.814 3.567 7.235 1.00 98.00 90 SER A O 1
ATOM 692 N N . ASP A 1 91 ? 5.245 1.825 8.575 1.00 97.44 91 ASP A N 1
ATOM 693 C CA . ASP A 1 91 ? 3.847 1.657 8.949 1.00 97.44 91 ASP A CA 1
ATOM 694 C C . ASP A 1 91 ? 3.292 2.823 9.762 1.00 97.44 91 ASP A C 1
ATOM 696 O O . ASP A 1 91 ? 2.123 3.168 9.583 1.00 97.44 91 ASP A O 1
ATOM 700 N N . GLU A 1 92 ? 4.105 3.478 10.587 1.00 97.81 92 GLU A N 1
ATOM 701 C CA . GLU A 1 92 ? 3.728 4.714 11.274 1.00 97.81 92 GLU A CA 1
ATOM 702 C C . GLU A 1 92 ? 3.436 5.840 10.281 1.00 97.81 92 GLU A C 1
ATOM 704 O O . GLU A 1 92 ? 2.397 6.486 10.388 1.00 97.81 92 GLU A O 1
ATOM 709 N N . GLU A 1 93 ? 4.274 6.025 9.260 1.00 98.19 93 GLU A N 1
ATOM 710 C CA . GLU A 1 93 ? 4.080 7.083 8.266 1.00 98.19 93 GLU A CA 1
ATOM 711 C C . GLU A 1 93 ? 2.801 6.857 7.434 1.00 98.19 93 GLU A C 1
ATOM 713 O O . GLU A 1 93 ? 2.059 7.795 7.122 1.00 98.19 93 GLU A O 1
ATOM 718 N N . VAL A 1 94 ? 2.483 5.595 7.119 1.00 98.31 94 VAL A N 1
ATOM 719 C CA . VAL A 1 94 ? 1.207 5.221 6.486 1.00 98.31 94 VAL A CA 1
ATOM 720 C C . VAL A 1 94 ? 0.024 5.528 7.411 1.00 98.31 94 VAL A C 1
ATOM 722 O O . VAL A 1 94 ? -0.958 6.132 6.965 1.00 98.31 94 VAL A O 1
ATOM 725 N N . LYS A 1 95 ? 0.112 5.165 8.699 1.00 98.31 95 LYS A N 1
ATOM 726 C CA . LYS A 1 95 ? -0.929 5.433 9.711 1.00 98.31 95 LYS A CA 1
ATOM 727 C C . LYS A 1 95 ? -1.174 6.932 9.891 1.00 98.31 95 LYS A C 1
ATOM 729 O O . LYS A 1 95 ? -2.325 7.372 9.908 1.00 98.31 95 LYS A O 1
ATOM 734 N N . GLU A 1 96 ? -0.112 7.724 10.001 1.00 98.12 96 GLU A N 1
ATOM 735 C CA . GLU A 1 96 ? -0.190 9.174 10.187 1.00 98.12 96 GLU A CA 1
ATOM 736 C C . GLU A 1 96 ? -0.846 9.864 8.994 1.00 98.12 96 GLU A C 1
ATOM 738 O O . GLU A 1 96 ? -1.767 10.666 9.172 1.00 98.12 96 GLU A O 1
ATOM 743 N N . ARG A 1 97 ? -0.455 9.496 7.768 1.00 97.81 97 ARG A N 1
ATOM 744 C CA . ARG A 1 97 ? -1.092 10.022 6.554 1.00 97.81 97 ARG A CA 1
ATOM 745 C C . ARG A 1 97 ? -2.564 9.649 6.467 1.00 97.81 97 ARG A C 1
ATOM 747 O O . ARG A 1 97 ? -3.386 10.502 6.136 1.00 97.81 97 ARG A O 1
ATOM 754 N N . ALA A 1 98 ? -2.921 8.406 6.787 1.00 97.50 98 ALA A N 1
ATOM 755 C CA . ALA A 1 98 ? -4.318 7.987 6.805 1.00 97.50 98 ALA A CA 1
ATOM 756 C C . ALA A 1 98 ? -5.138 8.806 7.814 1.00 97.50 98 ALA A C 1
ATOM 758 O O . ALA A 1 98 ? -6.217 9.299 7.484 1.00 97.50 98 ALA A O 1
ATOM 759 N N . LYS A 1 99 ? -4.598 9.021 9.021 1.00 97.38 99 LYS A N 1
ATOM 760 C CA . LYS A 1 99 ? -5.225 9.858 10.051 1.00 97.38 99 LYS A CA 1
ATOM 761 C C . LYS A 1 99 ? -5.408 11.301 9.579 1.00 97.38 99 LYS A C 1
ATOM 763 O O . LYS A 1 99 ? -6.489 11.859 9.762 1.00 97.38 99 LYS A O 1
ATOM 768 N N . TYR A 1 100 ? -4.388 11.887 8.951 1.00 96.25 100 TYR A N 1
ATOM 769 C CA . TYR A 1 100 ? -4.458 13.237 8.393 1.00 96.25 100 TYR A CA 1
ATOM 770 C C . TYR A 1 100 ? -5.562 13.356 7.333 1.00 96.25 100 TYR A C 1
ATOM 772 O O . TYR A 1 100 ? -6.412 14.238 7.430 1.00 96.25 100 TYR A O 1
ATOM 780 N N . LEU A 1 101 ? -5.623 12.425 6.377 1.00 95.62 101 LEU A N 1
ATOM 781 C CA . LEU A 1 101 ? -6.635 12.433 5.314 1.00 95.62 101 LEU A CA 1
ATOM 782 C C . LEU A 1 101 ? -8.064 12.281 5.855 1.00 95.62 101 LEU A C 1
ATOM 784 O O . LEU A 1 101 ? -8.976 12.961 5.384 1.00 95.62 101 LEU A O 1
ATOM 788 N N . LYS A 1 102 ? -8.262 11.438 6.876 1.00 93.38 102 LYS A N 1
ATOM 789 C CA . LYS A 1 102 ? -9.558 11.314 7.563 1.00 93.38 102 LYS A CA 1
ATOM 790 C C . LYS A 1 102 ? -9.946 12.621 8.262 1.00 93.38 102 LYS A C 1
ATOM 792 O O . LYS A 1 102 ? -11.100 13.028 8.180 1.00 93.38 102 LYS A O 1
ATOM 797 N N . ALA A 1 103 ? -8.997 13.293 8.916 1.00 92.56 103 ALA A N 1
ATOM 798 C CA . ALA A 1 103 ? -9.254 14.563 9.592 1.00 92.56 103 ALA A CA 1
ATOM 799 C C . ALA A 1 103 ? -9.623 15.685 8.610 1.00 92.56 103 ALA A C 1
ATOM 801 O O . ALA A 1 103 ? -10.574 16.418 8.875 1.00 92.56 103 ALA A O 1
ATOM 802 N N . VAL A 1 104 ? -8.924 15.796 7.475 1.00 89.56 104 VAL A N 1
ATOM 803 C CA . VAL A 1 104 ? -9.219 16.802 6.438 1.00 89.56 104 VAL A CA 1
ATOM 804 C C . VAL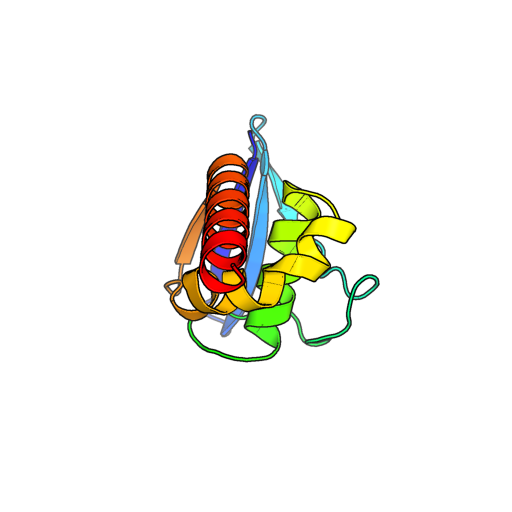 A 1 104 ? -10.627 16.606 5.867 1.00 89.56 104 VAL A C 1
ATOM 806 O O . VAL A 1 104 ? -11.402 17.557 5.833 1.00 89.56 104 VAL A O 1
ATOM 809 N N . ARG A 1 105 ? -11.017 15.366 5.534 1.00 83.88 105 ARG A N 1
ATOM 810 C CA . ARG A 1 105 ? -12.371 15.072 5.024 1.00 83.88 105 ARG A CA 1
ATOM 811 C C . ARG A 1 105 ? -13.486 15.444 5.995 1.00 83.88 105 ARG A C 1
ATOM 813 O O . ARG A 1 105 ? -14.529 15.916 5.558 1.00 83.88 105 ARG A O 1
ATOM 820 N N . SER A 1 106 ? -13.279 15.245 7.296 1.00 76.81 106 SER A N 1
ATOM 821 C CA . SER A 1 106 ? -14.268 15.635 8.307 1.00 76.81 106 SER A CA 1
ATOM 822 C C . SER A 1 106 ? -14.452 17.152 8.408 1.00 76.81 106 SER A C 1
ATOM 824 O O . SER A 1 106 ? -15.534 17.587 8.780 1.00 76.81 106 SER A O 1
ATOM 826 N N . HIS A 1 107 ? -13.426 17.947 8.083 1.00 72.94 107 HIS A N 1
ATOM 827 C CA . HIS A 1 107 ? -13.524 19.411 8.079 1.00 72.94 107 HIS A CA 1
ATOM 828 C C . HIS A 1 107 ? -14.176 19.954 6.803 1.00 72.94 107 HIS A C 1
ATOM 830 O O . HIS A 1 107 ? -14.869 20.957 6.871 1.00 72.94 107 HIS A O 1
ATOM 836 N N . GLU A 1 108 ? -13.980 19.308 5.650 1.00 73.31 108 GLU A N 1
ATOM 837 C CA . GLU A 1 108 ? -14.604 19.725 4.382 1.00 73.31 108 GLU A CA 1
ATOM 838 C C . GLU A 1 108 ? -16.090 19.338 4.277 1.00 73.31 108 GLU A C 1
ATOM 840 O O . GLU A 1 108 ? -16.819 19.894 3.458 1.00 73.31 108 GLU A O 1
ATOM 845 N N . ALA A 1 109 ? -16.539 18.370 5.081 1.00 64.62 109 ALA A N 1
ATOM 846 C CA . ALA A 1 109 ? -17.922 17.893 5.107 1.00 64.62 109 ALA A CA 1
ATOM 847 C C . ALA A 1 109 ? -18.818 18.597 6.151 1.00 64.62 109 ALA A C 1
ATOM 849 O O . ALA A 1 109 ? -19.997 18.246 6.248 1.00 64.62 109 ALA A O 1
ATOM 850 N N . ALA A 1 110 ? -18.267 19.529 6.937 1.00 53.44 110 ALA A N 1
ATOM 851 C CA . ALA A 1 110 ? -18.950 20.290 7.989 1.00 53.44 110 ALA A CA 1
ATOM 852 C C . ALA A 1 110 ? -19.231 21.731 7.540 1.00 53.44 110 ALA A C 1
ATOM 854 O O . ALA A 1 110 ? -20.313 22.245 7.905 1.00 53.44 110 ALA A O 1
#

Sequence (110 aa):
MKTYVGKICEDGAYRVVIEDERGSVSPLPLRLDLANKSPTGFSWGYSGSGPAQLALALLADAIGEKEALEVYQDFKRAFVAVLPAEWYTSDEEVKERAKYLKAVRSHEAA

Secondary structure (DSSP, 8-state):
-EEEEEEE-TTS-EEEEEEETT--EEEPP--TT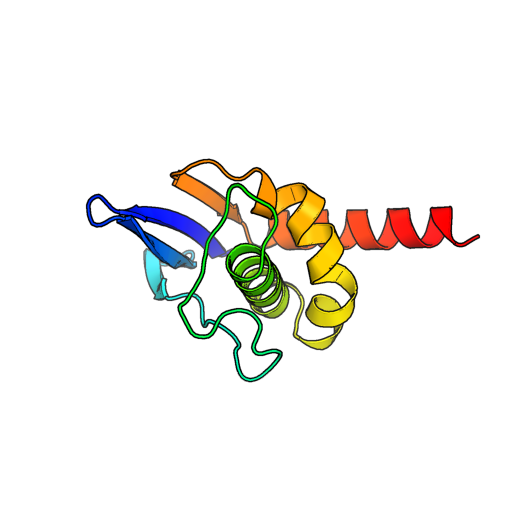T--S-TT----SSSSHHHHHHHHHHHHHHH-HHHHHHHHHHHHHHTGGG--SEEEEEHHHHHHHHHHHHHHHHHHT-

pLDDT: mean 95.07, std 6.73, range [53.44, 98.62]

Radius of gyration: 13.44 Å; chains: 1; bounding box: 34×31×29 Å

Foldseek 3Di:
DKKWKWALDPVRDIFIWIQDPVRDIDGQDLPVVLPNQDPPEADFQADGSNLLSVLLSLCCVLPNNVLSVVCSNVCSVVPRNRDDNIDMDDSVRSVVVSVVRVVVVVVVVD